Protein AF-A0A7U4DMR9-F1 (afdb_monomer)

Secondary structure (DSSP, 8-state):
-HHHHHHHHHHHHHHHHHHHHHTTSTT-EEEEEEESGGGGGGG-HHHHHH-TTEEEEEEE-TT--GGGTS-TT-TT-HHHHHHHHHTT---SEEEEE--HHIIIIIHHHHHHHHT--HHHHHHHHHHHHHHHHHHHHTTSEEEE-PPPPP--------

Structure (mmCIF, N/CA/C/O backbone):
data_AF-A0A7U4DMR9-F1
#
_entry.id   AF-A0A7U4DMR9-F1
#
loop_
_atom_site.group_PDB
_atom_site.id
_atom_site.type_symbol
_atom_site.label_atom_id
_atom_site.label_alt_id
_atom_site.label_comp_id
_atom_site.label_asym_id
_atom_site.label_entity_id
_at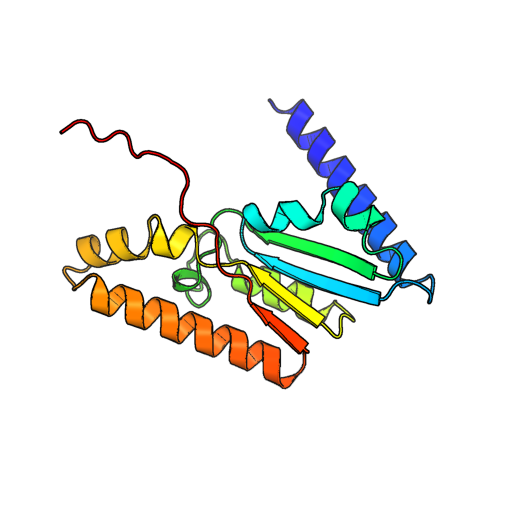om_site.label_seq_id
_atom_site.pdbx_PDB_ins_code
_atom_site.Cartn_x
_atom_site.Cartn_y
_atom_site.Cartn_z
_atom_site.occupancy
_atom_site.B_iso_or_equiv
_atom_site.auth_seq_id
_atom_site.auth_comp_id
_atom_site.auth_asym_id
_atom_site.auth_atom_id
_atom_site.pdbx_PDB_model_num
ATOM 1 N N . MET A 1 1 ? 3.243 29.760 1.031 1.00 49.00 1 MET A N 1
ATOM 2 C CA . MET A 1 1 ? 3.512 28.311 0.850 1.00 49.00 1 MET A CA 1
ATOM 3 C C . MET A 1 1 ? 3.911 27.590 2.146 1.00 49.00 1 MET A C 1
ATOM 5 O O . MET A 1 1 ? 3.508 26.451 2.328 1.00 49.00 1 MET A O 1
ATOM 9 N N . ILE A 1 2 ? 4.642 28.229 3.071 1.00 42.03 2 ILE A N 1
ATOM 10 C CA . ILE A 1 2 ? 5.100 27.610 4.335 1.00 42.03 2 ILE A CA 1
ATOM 11 C C . ILE A 1 2 ? 3.953 27.418 5.352 1.00 42.03 2 ILE A C 1
ATOM 13 O O . ILE A 1 2 ? 3.849 26.368 5.979 1.00 42.03 2 ILE A O 1
ATOM 17 N N . THR A 1 3 ? 3.034 28.380 5.458 1.00 39.56 3 THR A N 1
ATOM 18 C CA . THR A 1 3 ? 1.921 28.370 6.429 1.00 39.56 3 THR A CA 1
ATOM 19 C C . THR A 1 3 ? 0.919 27.232 6.194 1.00 39.56 3 THR A C 1
ATOM 21 O O . THR A 1 3 ? 0.489 26.583 7.143 1.00 39.56 3 THR A O 1
ATOM 24 N N . LEU A 1 4 ? 0.622 26.919 4.926 1.00 43.75 4 LEU A N 1
ATOM 25 C CA . LEU A 1 4 ? -0.301 25.843 4.538 1.00 43.75 4 LEU A CA 1
ATOM 26 C C . LEU A 1 4 ? 0.231 24.454 4.945 1.00 43.75 4 LEU A C 1
ATOM 28 O O . LEU A 1 4 ? -0.531 23.589 5.367 1.00 43.75 4 LEU A O 1
ATOM 32 N N . ASN A 1 5 ? 1.553 24.260 4.876 1.00 42.72 5 ASN A N 1
ATOM 33 C CA . ASN A 1 5 ? 2.211 23.016 5.280 1.00 42.72 5 ASN A CA 1
ATOM 34 C C . ASN A 1 5 ? 2.187 22.808 6.798 1.00 42.72 5 ASN A C 1
ATOM 36 O O . ASN A 1 5 ? 2.006 21.680 7.254 1.00 42.72 5 ASN A O 1
ATOM 40 N N . ILE A 1 6 ? 2.322 23.881 7.582 1.00 46.03 6 ILE A N 1
ATOM 41 C CA . ILE A 1 6 ? 2.225 23.817 9.047 1.00 46.03 6 ILE A CA 1
ATOM 42 C C . ILE A 1 6 ? 0.789 23.468 9.457 1.00 46.03 6 ILE A C 1
ATOM 44 O O . ILE A 1 6 ? 0.582 22.596 10.298 1.00 46.03 6 ILE A O 1
ATOM 48 N N . GLU A 1 7 ? -0.209 24.073 8.815 1.00 39.50 7 GLU A N 1
ATOM 49 C CA . GLU A 1 7 ? -1.619 23.813 9.110 1.00 39.50 7 GLU A CA 1
ATOM 50 C C . GLU A 1 7 ? -2.041 22.377 8.744 1.00 39.50 7 GLU A C 1
ATOM 52 O O . GLU A 1 7 ? -2.688 21.693 9.543 1.00 39.50 7 GLU A O 1
ATOM 57 N N . LEU A 1 8 ? -1.606 21.869 7.581 1.00 47.78 8 LEU A N 1
ATOM 58 C CA . LEU A 1 8 ? -1.797 20.464 7.199 1.00 47.78 8 LEU A CA 1
ATOM 59 C C . LEU A 1 8 ? -1.088 19.505 8.161 1.00 47.78 8 LEU A C 1
ATOM 61 O O . LEU A 1 8 ? -1.636 18.456 8.511 1.00 47.78 8 LEU A O 1
ATOM 65 N N . PHE A 1 9 ? 0.126 19.841 8.596 1.00 45.31 9 PHE A N 1
ATOM 66 C CA . PHE A 1 9 ? 0.894 19.026 9.534 1.00 45.31 9 PHE A CA 1
ATOM 67 C C . PHE A 1 9 ? 0.204 18.934 10.902 1.00 45.31 9 PHE A C 1
ATOM 69 O O . PHE A 1 9 ? 0.048 17.837 11.446 1.00 45.31 9 PHE A O 1
ATOM 76 N N . VAL A 1 10 ? -0.285 20.063 11.425 1.00 54.31 10 VAL A N 1
ATOM 77 C CA . VAL A 1 10 ? -1.042 20.120 12.682 1.00 54.31 10 VAL A CA 1
ATOM 78 C C . VAL A 1 10 ? -2.355 19.346 12.555 1.00 54.31 10 VAL A C 1
ATOM 80 O O . VAL A 1 10 ? -2.618 18.477 13.389 1.00 54.31 10 VAL A O 1
ATOM 83 N N . LYS A 1 11 ? -3.132 19.552 11.481 1.00 54.72 11 LYS A N 1
ATOM 84 C CA . LYS A 1 11 ? -4.373 18.800 11.214 1.00 54.72 11 LYS A CA 1
ATOM 85 C C . LYS A 1 11 ? -4.130 17.291 11.156 1.00 54.72 11 LYS A C 1
ATOM 87 O O . LYS A 1 11 ? -4.861 16.531 11.784 1.00 54.72 11 LYS A O 1
ATOM 92 N N . ASN A 1 12 ? -3.066 16.842 10.490 1.00 55.69 12 ASN A N 1
ATOM 93 C CA . ASN A 1 12 ? -2.710 15.421 10.420 1.00 55.69 12 ASN A CA 1
ATOM 94 C C . ASN A 1 12 ? -2.303 14.838 11.784 1.00 55.69 12 ASN A C 1
ATOM 96 O O . ASN A 1 12 ? -2.674 13.704 12.101 1.00 55.69 12 ASN A O 1
ATOM 100 N N . LYS A 1 13 ? -1.568 15.597 12.608 1.00 58.59 13 LYS A N 1
ATOM 101 C CA . LYS A 1 13 ? -1.148 15.164 13.949 1.00 58.59 13 L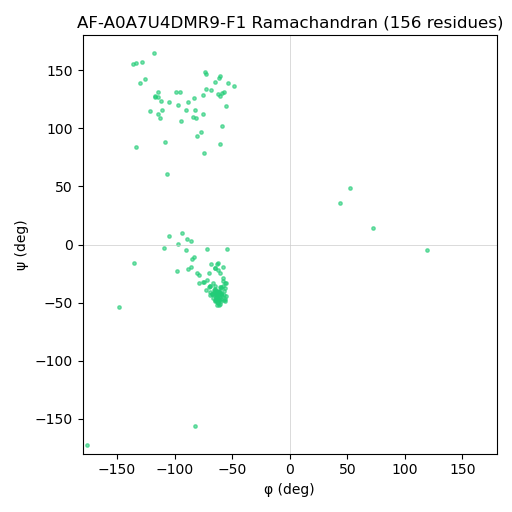YS A CA 1
ATOM 102 C C . LYS A 1 13 ? -2.336 15.080 14.909 1.00 58.59 13 LYS A C 1
ATOM 104 O O . LYS A 1 13 ? -2.482 14.074 15.600 1.00 58.59 13 LYS A O 1
ATOM 109 N N . VAL A 1 14 ? -3.224 16.075 14.882 1.00 60.44 14 VAL A N 1
ATOM 110 C CA . VAL A 1 14 ? -4.481 16.083 15.647 1.00 60.44 14 VAL A CA 1
ATOM 111 C C . VAL A 1 14 ? -5.386 14.936 15.201 1.00 60.44 14 VAL A C 1
ATOM 113 O O . VAL A 1 14 ? -5.877 14.194 16.047 1.00 60.44 14 VAL A O 1
ATOM 116 N N . ARG A 1 15 ? -5.520 14.689 13.890 1.00 62.41 15 ARG A N 1
ATOM 117 C CA . ARG A 1 15 ? -6.279 13.543 13.370 1.00 62.41 15 ARG A CA 1
ATOM 118 C C . ARG A 1 15 ? -5.688 12.217 13.838 1.00 62.41 15 ARG A C 1
ATOM 120 O O . ARG A 1 15 ? -6.444 11.315 14.176 1.00 62.41 15 ARG A O 1
ATOM 127 N N . LYS A 1 16 ? -4.358 12.056 13.863 1.00 59.56 16 LYS A N 1
ATOM 128 C CA . LYS A 1 16 ? -3.710 10.839 14.398 1.00 59.56 16 LYS A CA 1
ATOM 129 C C . LYS A 1 16 ? -3.991 10.651 15.889 1.00 59.56 16 LYS A C 1
ATOM 131 O O . LYS A 1 16 ? -4.235 9.528 16.315 1.00 59.56 16 LYS A O 1
ATOM 136 N N . ILE A 1 17 ? -3.988 11.732 16.666 1.00 64.06 17 ILE A N 1
ATOM 137 C CA . ILE A 1 17 ? -4.328 11.698 18.092 1.00 64.06 17 ILE A CA 1
ATOM 138 C C . ILE A 1 17 ? -5.801 11.305 18.281 1.00 64.06 17 ILE A C 1
ATOM 140 O O . ILE A 1 17 ? -6.081 10.375 19.028 1.00 64.06 17 ILE A O 1
ATOM 144 N N . PHE A 1 18 ? -6.730 11.922 17.549 1.00 62.94 18 PHE A N 1
ATOM 145 C CA . PHE A 1 18 ? -8.153 11.563 17.585 1.00 62.94 18 PHE A CA 1
ATOM 146 C C . PHE A 1 18 ? -8.419 10.121 17.136 1.00 62.94 18 PHE A C 1
ATOM 148 O O . PHE A 1 18 ? -9.198 9.423 17.776 1.00 62.94 18 PHE A O 1
ATOM 155 N N . GLN A 1 19 ? -7.741 9.639 16.091 1.00 61.03 19 GLN A N 1
ATOM 156 C CA . GLN A 1 19 ? -7.822 8.236 15.661 1.00 61.03 19 GLN A CA 1
ATOM 157 C C . GLN A 1 19 ? -7.308 7.285 16.749 1.00 61.03 19 GLN A C 1
ATOM 159 O O . GLN A 1 19 ? -7.941 6.272 17.031 1.00 61.03 19 GLN A O 1
ATOM 164 N N . LYS A 1 20 ? -6.205 7.642 17.423 1.00 58.06 20 LYS A N 1
ATOM 165 C CA . LYS A 1 20 ? -5.704 6.885 18.575 1.00 58.06 20 LYS A CA 1
ATOM 166 C C . LYS A 1 20 ? -6.745 6.833 19.699 1.00 58.06 20 LYS A C 1
ATOM 168 O O . LYS A 1 20 ? -6.951 5.765 20.260 1.00 58.06 20 LYS A O 1
ATOM 173 N N . TYR A 1 21 ? -7.437 7.932 19.997 1.00 61.12 21 TYR A N 1
ATOM 174 C CA . TYR A 1 21 ? -8.514 7.929 20.995 1.00 61.12 21 TYR A CA 1
ATOM 175 C C . TYR A 1 21 ? -9.756 7.149 20.543 1.00 61.12 21 TYR A C 1
ATOM 177 O O . TYR A 1 21 ? -10.334 6.444 21.362 1.00 61.12 21 TYR A O 1
ATOM 185 N N . ARG A 1 22 ? -10.120 7.167 19.252 1.00 61.66 22 ARG A N 1
ATOM 186 C CA . ARG A 1 22 ? -11.183 6.295 18.718 1.00 61.66 22 ARG A CA 1
ATOM 187 C C . ARG A 1 22 ? -10.865 4.814 18.880 1.00 61.66 22 ARG A C 1
ATOM 189 O O . ARG A 1 22 ? -11.766 4.065 19.206 1.00 61.66 22 ARG A O 1
ATOM 196 N N . SER A 1 23 ? -9.601 4.409 18.743 1.00 54.75 23 SER A N 1
ATOM 197 C CA . SER A 1 23 ? -9.190 3.016 18.988 1.00 54.75 23 SER A CA 1
ATOM 198 C C . SER A 1 23 ? -9.279 2.577 20.460 1.00 54.75 23 SER A C 1
ATOM 200 O O . SER A 1 23 ? -9.230 1.384 20.746 1.00 54.75 23 SER A O 1
ATOM 202 N N . LEU A 1 24 ? -9.369 3.531 21.398 1.00 56.06 24 LEU A N 1
ATOM 203 C CA . LEU A 1 24 ? -9.533 3.268 22.835 1.00 56.06 24 LEU A CA 1
ATOM 204 C C . LEU A 1 24 ? -11.007 3.156 23.242 1.00 56.06 24 LEU A C 1
ATOM 206 O O . LEU A 1 24 ? -11.312 2.560 24.271 1.00 56.06 24 LEU A O 1
ATOM 210 N N . ILE A 1 25 ? -11.912 3.714 22.439 1.00 56.56 25 ILE A N 1
ATOM 211 C CA . ILE A 1 25 ? -13.349 3.505 22.571 1.00 56.56 25 ILE A CA 1
ATOM 212 C C . ILE A 1 25 ? -13.635 2.194 21.832 1.00 56.56 25 ILE A C 1
ATOM 214 O O . ILE A 1 25 ? -13.522 2.136 20.613 1.00 56.56 25 ILE A O 1
ATOM 218 N N . HIS A 1 26 ? -13.968 1.129 22.566 1.00 54.28 26 HIS A N 1
ATOM 219 C CA . HIS A 1 26 ? -14.173 -0.240 22.055 1.00 54.28 26 HIS A CA 1
ATOM 220 C C . HIS A 1 26 ? -15.198 -0.382 20.904 1.00 54.28 26 HIS A C 1
ATOM 222 O O . HIS A 1 26 ? -15.366 -1.476 20.373 1.00 54.28 26 HIS A O 1
ATOM 228 N N . GLU A 1 27 ? -15.875 0.699 20.517 1.00 61.22 27 GLU A N 1
ATOM 229 C CA . GLU A 1 27 ? -16.933 0.742 19.508 1.00 61.22 27 GLU A CA 1
ATOM 230 C C . GLU A 1 27 ? -16.434 0.877 18.058 1.00 61.22 27 GLU A C 1
ATOM 232 O O . GLU A 1 27 ? -17.229 0.688 17.138 1.00 61.22 27 GLU A O 1
ATOM 237 N N . HIS A 1 28 ? -15.151 1.186 17.818 1.00 76.38 28 HIS A N 1
ATOM 238 C CA . HIS A 1 28 ? -14.645 1.411 16.455 1.00 76.38 28 HIS A CA 1
ATOM 239 C C . HIS A 1 28 ? -13.497 0.471 16.061 1.00 76.38 28 HIS A C 1
ATOM 241 O O . HIS A 1 28 ? -12.383 0.576 16.578 1.00 76.38 28 HIS A O 1
ATOM 247 N N . GLU A 1 29 ? -13.740 -0.399 15.076 1.00 90.25 29 GLU A N 1
ATOM 248 C CA . GLU A 1 29 ? -12.727 -1.293 14.502 1.00 90.25 29 GLU A CA 1
ATOM 249 C C . GLU A 1 29 ? -11.724 -0.512 13.629 1.00 90.25 29 GLU A C 1
ATOM 251 O O . GLU A 1 29 ? -12.099 0.318 12.795 1.00 90.25 29 GLU A O 1
ATOM 256 N N . GLU A 1 30 ? -10.426 -0.773 13.809 1.00 93.38 30 GLU A N 1
ATOM 257 C CA . GLU A 1 30 ? -9.374 -0.186 12.971 1.00 93.38 30 GLU A CA 1
ATOM 258 C C . GLU A 1 30 ? -9.322 -0.867 11.597 1.00 93.38 30 GLU A C 1
ATOM 260 O O . GLU A 1 30 ? -9.148 -2.084 11.502 1.00 93.38 30 GLU A O 1
ATOM 265 N N . ILE A 1 31 ? -9.356 -0.061 10.534 1.00 95.94 31 ILE A N 1
ATOM 266 C CA . ILE A 1 31 ? -8.960 -0.467 9.183 1.00 95.94 31 ILE A CA 1
ATOM 267 C C . ILE A 1 31 ? -7.670 0.270 8.826 1.00 95.94 31 ILE A C 1
ATOM 269 O O . ILE A 1 31 ? -7.653 1.499 8.706 1.00 95.94 31 ILE A O 1
ATOM 273 N N . LEU A 1 32 ? -6.581 -0.473 8.634 1.00 97.31 32 LEU A N 1
ATOM 274 C CA . LEU A 1 32 ? -5.308 0.101 8.202 1.00 97.31 32 LEU A CA 1
ATOM 275 C C . LEU A 1 32 ? -5.314 0.257 6.680 1.00 97.31 32 LEU A C 1
ATOM 277 O O . LEU A 1 32 ? -5.542 -0.707 5.959 1.00 97.31 32 LEU A O 1
ATOM 281 N N . VAL A 1 33 ? -5.041 1.460 6.181 1.00 97.06 33 VAL A N 1
ATOM 282 C CA . VAL A 1 33 ? -4.965 1.737 4.740 1.00 97.06 33 VAL A CA 1
ATOM 283 C C . VAL A 1 33 ? -3.525 2.062 4.370 1.00 97.06 33 VAL A C 1
ATOM 285 O O . VAL A 1 33 ? -2.941 2.994 4.923 1.00 97.06 33 VAL A O 1
ATOM 288 N N . LEU A 1 34 ? -2.963 1.317 3.422 1.00 96.06 34 LEU A N 1
ATOM 289 C CA . LEU A 1 34 ? -1.613 1.498 2.895 1.00 96.06 34 LEU A CA 1
ATOM 290 C C . LEU A 1 34 ? -1.702 1.916 1.430 1.00 96.06 34 LEU A C 1
ATOM 292 O O . LEU A 1 34 ? -2.335 1.227 0.630 1.00 96.06 34 LEU A O 1
ATOM 296 N N . GLY A 1 35 ? -1.059 3.017 1.057 1.00 94.06 35 GLY A N 1
ATOM 297 C CA . GLY A 1 35 ? -1.052 3.417 -0.343 1.00 94.06 35 GLY A CA 1
ATOM 298 C C . GLY A 1 35 ? -0.204 4.632 -0.665 1.00 94.06 35 GLY A C 1
ATOM 299 O O . GLY A 1 35 ? 0.541 5.145 0.175 1.00 94.06 35 GLY A O 1
ATOM 300 N N . ASP A 1 36 ? -0.335 5.081 -1.906 1.00 90.94 36 ASP A N 1
ATOM 301 C CA . ASP A 1 36 ? 0.228 6.338 -2.389 1.00 90.94 36 ASP A CA 1
ATOM 302 C C . ASP A 1 36 ? -0.683 7.536 -2.033 1.00 90.94 36 ASP A C 1
ATOM 304 O O . ASP A 1 36 ? -1.452 7.502 -1.063 1.00 90.94 36 ASP A O 1
ATOM 308 N N . SER A 1 37 ? -0.584 8.641 -2.776 1.00 89.94 37 SER A N 1
ATOM 309 C CA . SER A 1 37 ? -1.418 9.831 -2.580 1.00 89.94 37 SER A CA 1
ATOM 310 C C . SER A 1 37 ? -2.922 9.548 -2.684 1.00 89.94 37 SER A C 1
ATOM 312 O O . SER A 1 37 ? -3.692 10.231 -2.000 1.00 89.94 37 SER A O 1
ATOM 314 N N . HIS A 1 38 ? -3.356 8.551 -3.458 1.00 90.19 38 HIS A N 1
ATOM 315 C CA . HIS A 1 38 ? -4.771 8.229 -3.654 1.00 90.19 38 HIS A CA 1
ATOM 316 C C . HIS A 1 38 ? -5.418 7.640 -2.394 1.00 90.19 38 HIS A C 1
ATOM 318 O O . HIS A 1 38 ? -6.613 7.833 -2.165 1.00 90.19 38 HIS A O 1
ATOM 324 N N . ALA A 1 39 ? -4.636 7.026 -1.498 1.00 93.56 39 ALA A N 1
ATOM 325 C CA . ALA A 1 39 ? -5.150 6.492 -0.235 1.00 93.56 39 ALA A CA 1
ATOM 326 C C . ALA A 1 39 ? -5.723 7.587 0.683 1.00 93.56 39 ALA A C 1
ATOM 328 O O . ALA A 1 39 ? -6.502 7.299 1.593 1.00 93.56 39 ALA A O 1
ATOM 329 N N . ASN A 1 40 ? -5.401 8.864 0.433 1.00 92.56 40 ASN A N 1
ATOM 330 C CA . ASN A 1 40 ? -5.975 9.987 1.171 1.00 92.56 40 ASN A CA 1
ATOM 331 C C . ASN A 1 40 ? -7.498 10.119 1.013 1.00 92.56 40 ASN A C 1
ATOM 333 O O . ASN A 1 40 ? -8.110 10.782 1.849 1.00 92.56 40 ASN A O 1
ATOM 337 N N . VAL A 1 41 ? -8.125 9.465 0.027 1.00 92.44 41 VAL A N 1
ATOM 338 C CA . VAL A 1 41 ? -9.593 9.418 -0.091 1.00 92.44 41 VAL A CA 1
ATOM 339 C C . VAL A 1 41 ? -10.261 8.870 1.178 1.00 92.44 41 VAL A C 1
ATOM 341 O O . VAL A 1 41 ? -11.300 9.373 1.593 1.00 92.44 41 VAL A O 1
ATOM 344 N N . PHE A 1 42 ? -9.613 7.936 1.882 1.00 93.12 42 PHE A N 1
ATOM 345 C CA . PHE A 1 42 ? -10.103 7.373 3.147 1.00 93.12 42 PHE A CA 1
ATOM 346 C C . PHE A 1 42 ? -10.021 8.345 4.336 1.00 93.12 42 PHE A C 1
ATOM 348 O O . PHE A 1 42 ? -10.458 8.022 5.437 1.00 93.12 42 PHE A O 1
ATOM 355 N N . LYS A 1 43 ? -9.462 9.546 4.137 1.00 91.31 43 LYS A N 1
ATOM 356 C CA . LYS A 1 43 ? -9.518 10.647 5.110 1.00 91.31 43 LYS A CA 1
ATOM 357 C C . LYS A 1 43 ? -10.734 11.550 4.910 1.00 91.31 43 LYS A C 1
ATOM 359 O O . LYS A 1 43 ? -10.908 12.504 5.665 1.00 91.31 43 LYS A O 1
ATOM 364 N N . ASN A 1 44 ? -11.528 11.309 3.868 1.00 91.62 44 ASN A N 1
ATOM 365 C CA . ASN A 1 44 ? -12.704 12.106 3.571 1.00 91.62 44 ASN A CA 1
ATOM 366 C C . ASN A 1 44 ? -13.784 11.875 4.640 1.00 91.62 44 ASN A C 1
ATOM 368 O O . ASN A 1 44 ? -14.116 10.736 4.966 1.00 91.62 44 ASN A O 1
ATOM 372 N N . LYS A 1 45 ? -14.365 12.966 5.150 1.00 86.50 45 LYS A N 1
ATOM 373 C CA . LYS A 1 45 ? -15.402 12.924 6.188 1.00 86.50 45 LYS A CA 1
ATOM 374 C C . LYS A 1 45 ? -16.627 12.108 5.765 1.00 86.50 45 LYS A C 1
ATOM 376 O O . LYS A 1 45 ? -17.193 11.404 6.588 1.00 86.50 45 LYS A O 1
ATOM 381 N N . HIS A 1 46 ? -16.998 12.154 4.487 1.00 90.00 46 HIS A N 1
ATOM 382 C CA . HIS A 1 46 ? -18.118 11.382 3.962 1.00 90.00 46 HIS A CA 1
ATOM 383 C C . HIS A 1 46 ? -17.869 9.875 4.093 1.00 90.00 46 HIS A C 1
ATOM 385 O O . HIS A 1 46 ? -18.758 9.149 4.519 1.00 90.00 46 HIS A O 1
ATOM 391 N N . ILE A 1 47 ? -16.642 9.409 3.822 1.00 88.94 47 ILE A N 1
ATOM 392 C CA . ILE A 1 47 ? -16.262 8.009 4.056 1.00 88.94 47 ILE A CA 1
ATOM 393 C C . ILE A 1 47 ? -16.381 7.681 5.550 1.00 88.94 47 ILE A C 1
ATOM 395 O O . ILE A 1 47 ? -17.018 6.698 5.912 1.00 88.94 47 ILE A O 1
ATOM 399 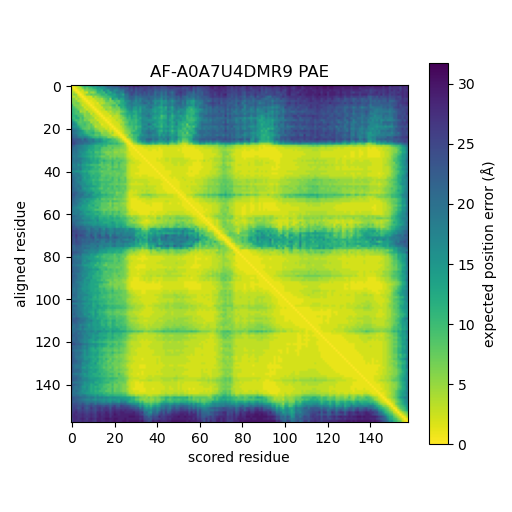N N . GLU A 1 48 ? -15.847 8.523 6.437 1.00 83.94 48 GLU A N 1
ATOM 400 C CA . GLU A 1 48 ? -15.952 8.300 7.888 1.00 83.94 48 GLU A CA 1
ATOM 401 C C . GLU A 1 48 ? -17.414 8.243 8.386 1.00 83.94 48 GLU A C 1
ATOM 403 O O . GLU A 1 48 ? -17.733 7.445 9.264 1.00 83.94 48 GLU A O 1
ATOM 408 N N . GLU A 1 49 ? -18.314 9.050 7.818 1.00 86.31 49 GLU A N 1
ATOM 409 C CA . GLU A 1 49 ? -19.741 9.083 8.171 1.00 86.31 49 GLU A CA 1
ATOM 410 C C . GLU A 1 49 ? -20.516 7.845 7.682 1.00 86.31 49 GLU A C 1
ATOM 412 O O . GLU A 1 49 ? -21.473 7.432 8.343 1.00 86.31 49 GLU A O 1
ATOM 417 N N . GLN A 1 50 ? -20.103 7.238 6.562 1.00 91.44 50 GLN A N 1
ATOM 418 C CA . GLN A 1 50 ? -20.698 5.996 6.049 1.00 91.44 50 GLN A CA 1
ATOM 419 C C . GLN A 1 50 ? -20.267 4.763 6.858 1.00 91.44 50 GLN A C 1
ATOM 421 O O . GLN A 1 50 ? -21.050 3.832 7.037 1.00 91.44 50 GLN A O 1
ATOM 426 N N . PHE A 1 51 ? -19.047 4.757 7.402 1.00 89.62 51 PHE A N 1
ATOM 427 C CA . PHE A 1 51 ? -18.489 3.624 8.149 1.00 89.62 51 PHE A CA 1
ATOM 428 C C . PHE A 1 51 ? -18.430 3.900 9.656 1.00 89.62 51 PHE A C 1
ATOM 430 O O . PHE A 1 51 ? -17.365 3.855 10.265 1.00 89.62 51 PHE A O 1
ATOM 437 N N . LYS A 1 52 ? -19.589 4.145 10.281 1.00 84.50 52 LYS A N 1
ATOM 438 C CA . LYS A 1 52 ? -19.683 4.606 11.681 1.00 84.50 52 LYS A CA 1
ATOM 439 C C . LYS A 1 52 ? -18.969 3.719 12.703 1.00 84.50 52 LYS A C 1
ATOM 441 O O . LYS A 1 52 ? -18.425 4.261 13.649 1.00 84.50 52 LYS A O 1
ATOM 446 N N . ASN A 1 53 ? -18.906 2.403 12.502 1.00 88.00 53 ASN A N 1
ATOM 447 C CA . ASN A 1 53 ? -18.256 1.468 13.439 1.00 88.00 53 ASN A CA 1
ATOM 448 C C . ASN A 1 53 ? -16.786 1.180 13.095 1.00 88.00 53 ASN A C 1
ATOM 450 O O . ASN A 1 53 ? -16.183 0.279 13.668 1.00 88.00 53 ASN A O 1
ATOM 454 N N . HIS A 1 54 ? -16.204 1.921 12.152 1.00 90.12 54 HIS A N 1
ATOM 455 C CA . HIS A 1 54 ? -14.818 1.744 11.741 1.00 90.12 54 HIS A CA 1
ATOM 456 C C . HIS A 1 54 ? -14.077 3.077 11.774 1.00 90.12 54 HIS A C 1
ATOM 458 O O . HIS A 1 54 ? -14.664 4.155 11.657 1.00 90.12 54 HIS A O 1
ATOM 464 N N . PHE A 1 55 ? -12.756 3.016 11.891 1.00 90.31 55 PHE A N 1
ATOM 465 C CA . PHE A 1 55 ? -11.907 4.161 11.592 1.00 90.31 55 PHE A CA 1
ATOM 466 C C . PHE A 1 55 ? -10.774 3.762 10.649 1.00 90.31 55 PHE A C 1
ATOM 468 O O . PHE A 1 55 ? -10.155 2.710 10.798 1.00 90.31 55 PHE A O 1
ATOM 475 N N . PHE A 1 56 ? -10.485 4.632 9.682 1.00 93.25 56 PHE A N 1
ATOM 476 C CA . PHE A 1 56 ? -9.446 4.397 8.685 1.00 93.25 56 PHE A CA 1
ATOM 477 C C . PHE A 1 56 ? -8.122 5.030 9.118 1.00 93.25 56 PHE A C 1
ATOM 479 O O . PHE A 1 56 ? -7.939 6.253 9.033 1.00 93.25 56 PHE A O 1
ATOM 486 N N . ASN A 1 57 ? -7.177 4.191 9.541 1.00 94.62 57 ASN A N 1
ATOM 487 C CA . ASN A 1 57 ? -5.800 4.588 9.802 1.00 94.62 57 ASN A CA 1
ATOM 488 C C . ASN A 1 57 ? -5.025 4.657 8.480 1.00 94.62 57 ASN A C 1
ATOM 490 O O . ASN A 1 57 ? -4.515 3.659 7.977 1.00 94.62 57 ASN A O 1
ATOM 494 N N . VAL A 1 58 ? -4.984 5.848 7.882 1.00 94.94 58 VAL A N 1
ATOM 495 C CA . VAL A 1 58 ? -4.434 6.046 6.533 1.00 94.94 58 VAL A CA 1
ATOM 496 C C . VAL A 1 58 ? -2.942 6.364 6.564 1.00 94.94 58 VAL A C 1
ATOM 498 O O . VAL A 1 58 ? -2.536 7.442 7.014 1.00 94.94 58 VAL A O 1
ATOM 501 N N . ILE A 1 59 ? -2.144 5.466 5.987 1.00 95.69 59 ILE A N 1
ATOM 502 C CA . ILE A 1 59 ? -0.708 5.611 5.749 1.00 95.69 59 ILE A CA 1
ATOM 503 C C . ILE A 1 59 ? -0.480 5.813 4.246 1.00 95.69 59 ILE A C 1
ATOM 505 O O . ILE A 1 59 ? -0.280 4.868 3.488 1.00 95.69 59 ILE A O 1
ATOM 509 N N . ALA A 1 60 ? -0.528 7.078 3.829 1.00 92.62 60 ALA A N 1
ATOM 510 C CA . ALA A 1 60 ? -0.264 7.501 2.457 1.00 92.62 60 ALA A CA 1
ATOM 511 C C . ALA A 1 60 ? 1.188 7.987 2.324 1.00 92.62 60 ALA A C 1
ATOM 513 O O . ALA A 1 60 ? 1.575 8.949 2.996 1.00 92.62 60 ALA A O 1
ATOM 514 N N . VAL A 1 61 ? 1.979 7.346 1.462 1.00 90.56 61 VAL A N 1
ATOM 515 C CA . VAL A 1 61 ? 3.351 7.762 1.130 1.00 90.56 61 VAL A CA 1
ATOM 516 C C . VAL A 1 61 ? 3.374 8.217 -0.327 1.00 90.56 61 VAL A C 1
ATOM 518 O O . VAL A 1 61 ? 3.248 7.406 -1.237 1.00 90.56 61 VAL A O 1
ATOM 521 N N . GLY A 1 62 ? 3.510 9.524 -0.561 1.00 85.31 62 GLY A N 1
ATOM 522 C CA . GLY A 1 62 ? 3.515 10.080 -1.919 1.00 85.31 62 GLY A CA 1
ATOM 523 C C . GLY A 1 62 ? 4.614 9.461 -2.789 1.00 85.31 62 GLY A C 1
ATOM 524 O O . GLY A 1 62 ? 5.762 9.360 -2.354 1.00 85.31 6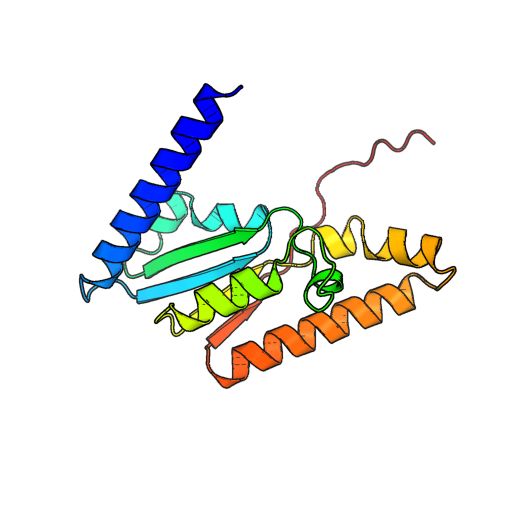2 GLY A O 1
ATOM 525 N N . GLY A 1 63 ? 4.258 9.030 -4.003 1.00 81.81 63 GLY A N 1
ATOM 526 C CA . GLY A 1 63 ? 5.189 8.364 -4.919 1.00 81.81 63 GLY A CA 1
ATOM 527 C C . GLY A 1 63 ? 5.566 6.932 -4.516 1.00 81.81 63 GLY A C 1
ATOM 528 O O . GLY A 1 63 ? 6.563 6.405 -5.014 1.00 81.81 63 GLY A O 1
ATOM 529 N N . ALA A 1 64 ? 4.843 6.308 -3.578 1.00 86.19 64 ALA A N 1
ATOM 530 C CA . ALA A 1 64 ? 5.040 4.898 -3.265 1.00 86.19 64 ALA A CA 1
ATOM 531 C C . ALA A 1 64 ? 4.767 4.042 -4.507 1.00 86.19 64 ALA A C 1
ATOM 533 O O . ALA A 1 64 ? 3.719 4.153 -5.131 1.00 86.19 64 ALA A O 1
ATOM 534 N N . THR A 1 65 ? 5.727 3.187 -4.847 1.00 84.25 65 THR A N 1
ATOM 535 C CA . THR A 1 65 ? 5.653 2.267 -5.985 1.00 84.25 65 THR A CA 1
ATOM 536 C C . THR A 1 65 ? 5.913 0.863 -5.488 1.00 84.25 65 THR A C 1
ATOM 538 O O . THR A 1 65 ? 6.775 0.669 -4.629 1.00 84.25 65 THR A O 1
ATOM 541 N N . ILE A 1 66 ? 5.213 -0.114 -6.049 1.00 83.06 66 ILE A N 1
ATOM 542 C CA . ILE A 1 66 ? 5.426 -1.541 -5.808 1.00 83.06 66 ILE A CA 1
ATOM 543 C C . ILE A 1 66 ? 6.851 -1.915 -6.221 1.00 83.06 66 ILE A C 1
ATOM 545 O O . ILE A 1 66 ? 7.608 -2.501 -5.449 1.00 83.06 66 ILE A O 1
ATOM 549 N N . SER A 1 67 ? 7.262 -1.456 -7.403 1.00 76.81 67 SER A N 1
ATOM 550 C CA . SER A 1 67 ? 8.603 -1.608 -7.969 1.00 76.81 67 SER A CA 1
ATOM 551 C C . SER A 1 67 ? 9.737 -1.034 -7.116 1.00 76.81 67 SER A C 1
ATOM 553 O O . SER A 1 67 ? 10.907 -1.341 -7.371 1.00 76.81 67 SER A O 1
ATOM 555 N N . GLY A 1 68 ? 9.415 -0.134 -6.186 1.00 75.44 68 GLY A N 1
ATOM 556 C CA . GLY A 1 68 ? 10.351 0.520 -5.281 1.00 75.44 68 GLY A CA 1
ATOM 557 C C . GLY A 1 68 ? 10.222 0.071 -3.828 1.00 75.44 68 GLY A C 1
ATOM 558 O O . GLY A 1 68 ? 11.016 0.540 -3.014 1.00 75.44 68 GLY A O 1
ATOM 559 N N . LEU A 1 69 ? 9.264 -0.805 -3.487 1.00 73.94 69 LEU A N 1
ATOM 560 C CA . LEU A 1 69 ? 9.069 -1.282 -2.115 1.00 73.94 69 LEU A CA 1
ATOM 561 C C . LEU A 1 69 ? 10.311 -2.016 -1.609 1.00 73.94 69 LEU A C 1
ATOM 563 O O . LEU A 1 69 ? 10.792 -1.725 -0.518 1.00 73.94 69 LEU A O 1
ATOM 567 N N . GLU A 1 70 ? 10.858 -2.927 -2.406 1.00 64.75 70 GLU A N 1
ATOM 568 C CA . GLU A 1 70 ? 12.002 -3.748 -1.996 1.00 64.75 70 GLU A CA 1
ATOM 569 C C . GLU A 1 70 ? 13.352 -3.054 -2.171 1.00 64.75 70 GLU A C 1
ATOM 571 O O . GLU A 1 70 ? 14.358 -3.545 -1.672 1.00 64.75 70 GLU A O 1
ATOM 576 N N . ASN A 1 71 ? 13.394 -1.905 -2.851 1.00 65.12 71 ASN A N 1
ATOM 577 C CA . ASN A 1 71 ? 14.641 -1.190 -3.076 1.00 65.12 71 ASN A CA 1
ATOM 578 C C . ASN A 1 71 ? 15.011 -0.357 -1.832 1.00 65.12 71 ASN A C 1
ATOM 580 O O . ASN A 1 71 ? 14.391 0.688 -1.603 1.00 65.12 71 ASN A O 1
ATOM 584 N N . PRO A 1 72 ? 16.049 -0.736 -1.060 1.00 57.97 72 PRO A N 1
ATOM 585 C CA . PRO A 1 72 ? 16.460 0.008 0.132 1.00 57.97 72 PRO A CA 1
ATOM 586 C C . PRO A 1 72 ? 16.973 1.419 -0.193 1.00 57.97 72 PRO A C 1
ATOM 588 O O . PRO A 1 72 ? 16.937 2.295 0.664 1.00 57.97 72 PRO A O 1
ATOM 591 N N . ASN A 1 73 ? 17.386 1.665 -1.442 1.00 60.38 73 ASN A N 1
ATOM 592 C CA . ASN A 1 73 ? 17.818 2.977 -1.929 1.00 60.38 73 ASN A CA 1
ATOM 593 C C . ASN A 1 73 ? 16.658 3.817 -2.496 1.00 60.38 73 ASN A C 1
ATOM 595 O O . ASN A 1 73 ? 16.884 4.887 -3.065 1.00 60.38 73 ASN A O 1
ATOM 599 N N . SER A 1 74 ? 15.413 3.335 -2.401 1.00 64.88 74 SER A N 1
ATOM 600 C CA . SER A 1 74 ? 14.243 4.086 -2.852 1.00 64.88 74 SER A CA 1
ATOM 601 C C . SER A 1 74 ? 14.099 5.385 -2.061 1.00 64.88 74 SER A C 1
ATOM 603 O O . SER A 1 74 ? 14.062 5.380 -0.829 1.00 64.88 74 SER A O 1
ATOM 605 N N . LYS A 1 75 ? 13.944 6.508 -2.774 1.00 62.41 75 LYS A N 1
ATOM 606 C CA . LYS A 1 75 ? 13.790 7.843 -2.170 1.00 62.41 75 LYS A CA 1
ATOM 607 C C . LYS A 1 75 ? 12.600 7.931 -1.211 1.00 62.41 75 LYS A C 1
ATOM 609 O O . LYS A 1 75 ? 12.651 8.700 -0.259 1.00 62.41 75 LYS A O 1
ATOM 614 N N . THR A 1 76 ? 11.533 7.167 -1.456 1.00 63.19 76 THR A N 1
ATOM 615 C CA . THR A 1 76 ? 10.296 7.246 -0.664 1.00 63.19 76 THR A CA 1
ATOM 616 C C . THR A 1 76 ? 10.322 6.373 0.587 1.00 63.19 76 THR A C 1
ATOM 618 O O . THR A 1 76 ? 9.527 6.609 1.494 1.00 63.19 76 THR A O 1
ATOM 621 N N . GLN A 1 77 ? 11.207 5.365 0.650 1.00 77.31 77 GLN A N 1
ATOM 622 C CA . GLN A 1 77 ? 11.279 4.371 1.734 1.00 77.31 77 GLN A CA 1
ATOM 623 C C . GLN A 1 77 ? 9.892 3.844 2.173 1.00 77.31 77 GLN A C 1
ATOM 625 O O . GLN A 1 77 ? 9.634 3.595 3.358 1.00 77.31 77 GLN A O 1
ATOM 630 N N . ALA A 1 78 ? 8.970 3.692 1.212 1.00 82.12 78 ALA A N 1
ATOM 631 C CA . ALA A 1 78 ? 7.562 3.410 1.483 1.00 82.12 78 ALA A CA 1
ATOM 632 C C . ALA A 1 78 ? 7.375 2.096 2.255 1.00 82.12 78 ALA A C 1
ATOM 634 O O . ALA A 1 78 ? 6.649 2.065 3.249 1.00 82.12 78 ALA A O 1
ATOM 635 N N . LEU A 1 79 ? 8.110 1.040 1.885 1.00 81.56 79 LEU A N 1
ATOM 636 C CA . LEU A 1 79 ? 8.025 -0.260 2.554 1.00 81.56 79 LEU A CA 1
ATOM 637 C C . LEU A 1 79 ? 8.432 -0.195 4.030 1.00 81.56 79 LEU A C 1
ATOM 639 O O . LEU A 1 79 ? 7.772 -0.803 4.871 1.00 81.56 79 LEU A O 1
ATOM 643 N N . ALA A 1 80 ? 9.486 0.552 4.370 1.00 84.38 80 ALA A N 1
ATOM 644 C CA . ALA A 1 80 ? 9.916 0.710 5.758 1.00 84.38 80 ALA A CA 1
ATOM 645 C C . ALA A 1 80 ? 8.830 1.405 6.595 1.00 84.38 80 ALA A C 1
ATOM 647 O O . ALA A 1 80 ? 8.525 0.977 7.712 1.00 84.38 80 ALA A O 1
ATOM 648 N N . THR A 1 81 ? 8.195 2.432 6.024 1.00 89.25 81 THR A N 1
ATOM 649 C CA . THR A 1 81 ? 7.067 3.133 6.650 1.00 89.25 81 THR A CA 1
ATOM 650 C C . THR A 1 81 ? 5.866 2.207 6.828 1.00 89.25 81 THR A C 1
ATOM 652 O O . THR A 1 81 ? 5.333 2.119 7.934 1.00 89.25 81 THR A O 1
ATOM 655 N N . PHE A 1 82 ? 5.481 1.454 5.794 1.00 92.62 82 PHE A N 1
ATOM 656 C CA . PHE A 1 82 ? 4.382 0.491 5.877 1.00 92.62 82 PHE A CA 1
ATOM 657 C C . PHE A 1 82 ? 4.655 -0.589 6.923 1.00 92.62 82 PHE A C 1
ATOM 659 O O . PHE A 1 82 ? 3.849 -0.759 7.832 1.00 92.62 82 PHE A O 1
ATOM 666 N N . ARG A 1 83 ? 5.817 -1.255 6.889 1.00 90.56 83 ARG A N 1
ATOM 667 C CA . ARG A 1 83 ? 6.185 -2.288 7.878 1.00 90.56 83 ARG A CA 1
ATOM 668 C C . ARG A 1 83 ? 6.156 -1.752 9.309 1.00 90.56 83 ARG A C 1
ATOM 670 O O . ARG A 1 83 ? 5.702 -2.446 10.217 1.00 90.56 83 ARG A O 1
ATOM 677 N N . LYS A 1 84 ? 6.629 -0.522 9.524 1.00 92.56 84 LYS A N 1
ATOM 678 C CA . LYS A 1 84 ? 6.607 0.135 10.836 1.00 92.56 84 LYS A CA 1
ATOM 679 C C . LYS A 1 84 ? 5.186 0.378 11.337 1.00 92.56 84 LYS A C 1
ATOM 681 O O . LYS A 1 84 ? 4.936 0.174 12.520 1.00 92.56 84 LYS A O 1
ATOM 686 N N . GLU A 1 85 ? 4.281 0.841 10.479 1.00 93.62 85 GLU A N 1
ATOM 687 C CA . GLU A 1 85 ? 2.9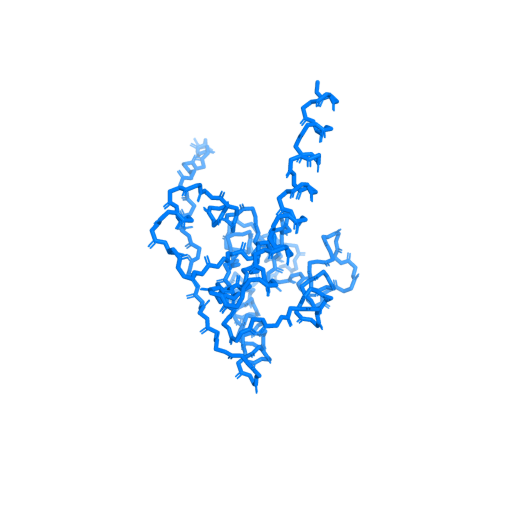08 1.144 10.891 1.00 93.62 85 GLU A CA 1
ATOM 688 C C . GLU A 1 85 ? 2.051 -0.128 10.999 1.00 93.62 85 GLU A C 1
ATOM 690 O O . GLU A 1 85 ? 1.277 -0.225 11.945 1.00 93.62 85 GLU A O 1
ATOM 695 N N . ILE A 1 86 ? 2.281 -1.151 10.162 1.00 94.44 86 ILE A N 1
ATOM 696 C CA . ILE A 1 86 ? 1.680 -2.491 10.315 1.00 94.44 86 ILE A CA 1
ATOM 697 C C . ILE A 1 86 ? 2.002 -3.064 11.701 1.00 94.44 86 ILE A C 1
ATOM 699 O O . ILE A 1 86 ? 1.099 -3.466 12.420 1.00 94.44 86 ILE A O 1
ATOM 703 N N . LYS A 1 87 ? 3.272 -3.020 12.136 1.00 92.75 87 LYS A N 1
ATOM 704 C CA . LYS A 1 87 ? 3.686 -3.531 13.461 1.00 92.75 87 LYS A CA 1
ATOM 705 C C . LYS A 1 87 ? 3.043 -2.810 14.653 1.00 92.75 87 LYS A C 1
ATOM 707 O O . LYS A 1 87 ? 3.061 -3.340 15.758 1.00 92.75 87 LYS A O 1
ATOM 712 N N . LYS A 1 88 ? 2.559 -1.582 14.465 1.00 92.00 88 LYS A N 1
ATOM 713 C CA . LYS A 1 88 ? 1.927 -0.780 15.526 1.00 92.00 88 LYS A CA 1
ATOM 714 C C . LYS A 1 88 ? 0.406 -0.856 15.505 1.00 92.00 88 LYS A C 1
ATOM 716 O O . LYS A 1 88 ? -0.220 -0.500 16.501 1.00 92.00 88 LYS A O 1
ATOM 721 N N . SER A 1 89 ? -0.161 -1.201 14.356 1.00 92.19 89 SER A N 1
ATOM 722 C CA . SER A 1 89 ? -1.597 -1.271 14.144 1.00 92.19 89 SER A CA 1
ATOM 723 C C . SER A 1 89 ? -2.167 -2.504 14.840 1.00 92.19 89 SER A C 1
ATOM 725 O O . SER A 1 89 ? -1.491 -3.522 14.976 1.00 92.19 89 SER A O 1
ATOM 727 N N . LYS A 1 90 ? -3.416 -2.400 15.295 1.00 90.88 90 LYS A N 1
ATOM 728 C CA . 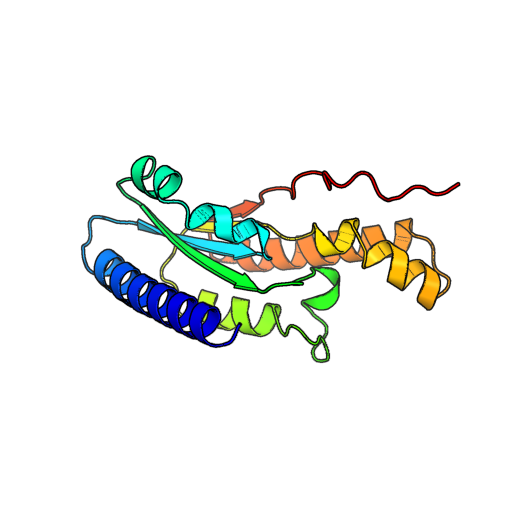LYS A 1 90 ? -4.202 -3.540 15.784 1.00 90.88 90 LYS A CA 1
ATOM 729 C C . LYS A 1 90 ? -5.261 -3.963 14.764 1.00 90.88 90 LYS A C 1
ATOM 731 O O . LYS A 1 90 ? -6.110 -4.793 15.080 1.00 90.88 90 LYS A O 1
ATOM 736 N N . ALA A 1 91 ? -5.237 -3.377 13.566 1.00 94.81 91 ALA A N 1
ATOM 737 C CA . ALA A 1 91 ? -6.201 -3.652 12.518 1.00 94.81 91 ALA A CA 1
ATOM 738 C C . ALA A 1 91 ? -6.189 -5.132 12.141 1.00 94.81 91 ALA A C 1
ATOM 740 O O . ALA A 1 91 ? -5.144 -5.697 11.830 1.00 94.81 91 ALA A O 1
ATOM 741 N N . ARG A 1 92 ? -7.370 -5.749 12.087 1.00 95.81 92 ARG A N 1
ATOM 742 C CA . ARG A 1 92 ? -7.528 -7.086 11.499 1.00 95.81 92 ARG A CA 1
ATOM 743 C C . ARG A 1 92 ? -7.569 -7.027 9.973 1.00 95.81 92 ARG A C 1
ATOM 745 O O . ARG A 1 92 ? -7.224 -8.000 9.303 1.00 95.81 92 ARG A O 1
ATOM 752 N 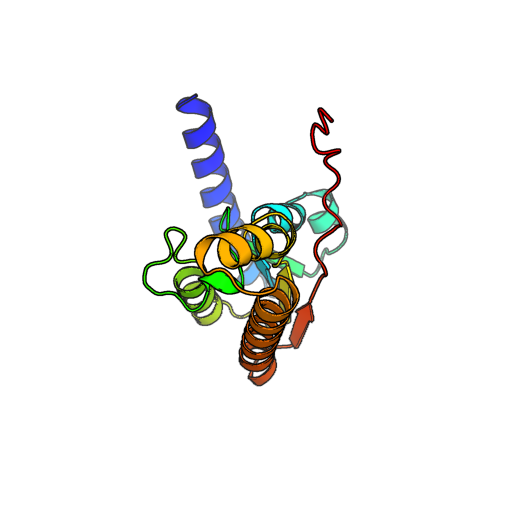N . THR A 1 93 ? -7.999 -5.885 9.439 1.00 97.50 93 THR A N 1
ATOM 753 C CA . THR A 1 93 ? -8.191 -5.646 8.010 1.00 97.50 93 THR A CA 1
ATOM 754 C C . THR A 1 93 ? -7.209 -4.593 7.508 1.00 97.50 93 THR A C 1
ATOM 756 O O . THR A 1 93 ? -7.099 -3.511 8.087 1.00 97.50 93 THR A O 1
ATOM 759 N N . ILE A 1 94 ? -6.531 -4.899 6.401 1.00 98.19 94 ILE A N 1
ATOM 760 C CA . ILE A 1 94 ? -5.651 -3.973 5.688 1.00 98.19 94 ILE A CA 1
ATOM 761 C C . ILE A 1 94 ? -6.213 -3.725 4.289 1.00 98.19 94 ILE A C 1
ATOM 763 O O . ILE A 1 94 ? -6.436 -4.666 3.530 1.00 98.19 94 ILE A O 1
ATOM 767 N N . ILE A 1 95 ? -6.398 -2.456 3.933 1.00 97.69 95 ILE A N 1
ATOM 768 C CA . ILE A 1 95 ? -6.662 -2.014 2.563 1.00 97.69 95 ILE A CA 1
ATOM 769 C C . ILE A 1 95 ? -5.336 -1.603 1.926 1.00 97.69 95 ILE A C 1
ATOM 771 O O . ILE A 1 95 ? -4.585 -0.821 2.510 1.00 97.69 95 ILE A O 1
ATOM 775 N N . VAL A 1 96 ? -5.065 -2.090 0.718 1.00 96.69 96 VAL A N 1
ATOM 776 C CA . VAL A 1 96 ? -3.894 -1.704 -0.074 1.00 96.69 96 VAL A CA 1
ATOM 777 C C . VAL A 1 96 ? -4.347 -1.028 -1.363 1.00 96.69 96 VAL A C 1
ATOM 779 O O . VAL A 1 96 ? -5.176 -1.569 -2.091 1.00 96.69 96 VAL A O 1
ATOM 782 N N . LEU A 1 97 ? -3.805 0.163 -1.616 1.00 94.19 97 LEU A N 1
ATOM 783 C CA . LEU A 1 97 ? -4.072 0.991 -2.789 1.00 94.19 97 LEU A CA 1
ATOM 784 C C . LEU A 1 97 ? -2.734 1.503 -3.346 1.00 94.19 97 LEU A C 1
ATOM 786 O O . LEU A 1 97 ? -2.268 2.586 -2.987 1.00 94.19 97 LEU A O 1
ATOM 790 N N . LEU A 1 98 ? -2.085 0.673 -4.162 1.00 91.56 98 LEU A N 1
ATOM 791 C CA . LEU A 1 98 ? -0.783 0.934 -4.780 1.00 91.56 98 LEU A CA 1
ATOM 792 C C . LEU A 1 98 ? -0.801 0.509 -6.250 1.00 91.56 98 LEU A C 1
ATOM 794 O O . LEU A 1 9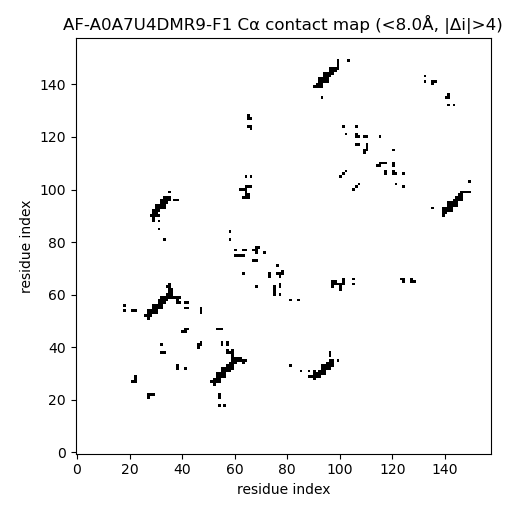8 ? -1.551 -0.394 -6.624 1.00 91.56 98 LEU A O 1
ATOM 798 N N . GLY A 1 99 ? 0.069 1.125 -7.051 1.00 89.38 99 GLY A N 1
ATOM 799 C CA . GLY A 1 99 ? 0.325 0.742 -8.445 1.00 89.38 99 GLY A CA 1
ATOM 800 C C . GLY A 1 99 ? 0.024 1.822 -9.484 1.00 89.38 99 GLY A C 1
ATOM 801 O O . GLY A 1 99 ? 0.345 1.632 -10.656 1.00 89.38 99 GLY A O 1
ATOM 802 N N . GLU A 1 100 ? -0.527 2.971 -9.079 1.00 90.38 100 GLU A N 1
ATOM 803 C CA . GLU A 1 100 ? -0.773 4.097 -9.990 1.00 90.38 100 GLU A CA 1
ATOM 804 C C . GLU A 1 100 ? 0.557 4.606 -10.543 1.00 90.38 100 GLU A C 1
ATOM 806 O O . GLU A 1 100 ? 0.757 4.644 -11.751 1.00 90.38 100 GLU A O 1
ATOM 811 N N . VAL A 1 101 ? 1.523 4.844 -9.660 1.00 87.62 101 VAL A N 1
ATOM 812 C CA . VAL A 1 101 ? 2.847 5.336 -10.049 1.00 87.62 101 VAL A CA 1
ATOM 813 C C . VAL A 1 101 ? 3.623 4.287 -10.863 1.00 87.62 101 VAL A C 1
ATOM 815 O O . VAL A 1 101 ? 4.394 4.634 -11.762 1.00 87.62 101 VAL A O 1
ATOM 818 N N . ASP A 1 102 ? 3.425 2.993 -10.580 1.00 89.75 102 ASP A N 1
ATOM 819 C CA . ASP A 1 102 ? 4.042 1.905 -11.348 1.00 89.75 102 ASP A CA 1
ATOM 820 C C . ASP A 1 102 ? 3.556 1.896 -12.798 1.00 89.75 102 ASP A C 1
ATOM 822 O O . ASP A 1 102 ? 4.371 1.930 -13.722 1.00 89.75 102 ASP A O 1
ATOM 826 N N . THR A 1 103 ? 2.234 1.896 -12.977 1.00 88.81 103 THR A N 1
ATOM 827 C CA . THR A 1 103 ? 1.577 1.822 -14.290 1.00 88.81 103 THR A CA 1
ATOM 828 C C . THR A 1 103 ? 1.651 3.135 -15.068 1.00 88.81 103 THR A C 1
ATOM 830 O O . THR A 1 103 ? 1.768 3.112 -16.293 1.00 88.81 103 THR A O 1
ATOM 833 N N . GLY A 1 104 ? 1.643 4.274 -14.374 1.00 86.81 104 GLY A N 1
ATOM 834 C CA . GLY A 1 104 ? 1.723 5.604 -14.972 1.00 86.81 104 GLY A CA 1
ATOM 835 C C . GLY A 1 104 ? 3.138 6.042 -15.351 1.00 86.81 104 GLY A C 1
ATOM 836 O O . GLY A 1 104 ? 3.289 6.875 -16.239 1.00 86.81 104 GLY A O 1
ATOM 837 N N . PHE A 1 105 ? 4.183 5.501 -14.710 1.00 88.31 105 PHE A N 1
ATOM 838 C CA . PHE A 1 105 ? 5.554 5.978 -14.937 1.00 88.31 105 PHE A CA 1
ATOM 839 C C . PHE A 1 105 ? 6.647 4.910 -14.807 1.00 88.31 105 PHE A C 1
ATOM 841 O O . PHE A 1 105 ? 7.473 4.771 -15.709 1.00 88.31 105 PHE A O 1
ATOM 848 N N . VAL A 1 106 ? 6.718 4.174 -13.690 1.00 88.81 106 VAL A N 1
ATOM 849 C CA . VAL A 1 106 ? 7.937 3.404 -13.357 1.00 88.81 106 VAL A CA 1
ATOM 850 C C . VAL A 1 106 ? 8.215 2.271 -14.335 1.00 88.81 106 VAL A C 1
ATOM 852 O O . VAL A 1 106 ? 9.379 2.061 -14.677 1.00 88.81 106 VAL A O 1
ATOM 855 N N . ILE A 1 107 ? 7.184 1.548 -14.775 1.00 92.19 107 ILE A N 1
ATOM 856 C CA . ILE A 1 107 ? 7.333 0.433 -15.720 1.00 92.19 107 ILE A CA 1
ATOM 857 C C . ILE A 1 107 ? 7.966 0.938 -17.025 1.00 92.19 107 ILE A C 1
ATOM 859 O O . ILE A 1 107 ? 8.980 0.394 -17.467 1.00 92.19 107 ILE A O 1
ATOM 863 N N . TRP A 1 108 ? 7.433 2.030 -17.577 1.00 93.00 108 TRP A N 1
ATOM 864 C CA . TRP A 1 108 ? 7.934 2.677 -18.793 1.00 93.00 108 TRP A CA 1
ATOM 865 C C . TRP A 1 108 ? 9.371 3.170 -18.619 1.00 93.00 108 TRP A C 1
ATOM 867 O O . TRP A 1 108 ? 10.264 2.785 -19.371 1.00 93.00 108 TRP A O 1
ATOM 877 N N . HIS A 1 109 ? 9.626 3.933 -17.552 1.00 91.44 109 HIS A N 1
ATOM 878 C CA . HIS A 1 109 ? 10.946 4.495 -17.284 1.00 91.44 109 HIS A CA 1
ATOM 879 C C . HIS A 1 109 ? 12.024 3.415 -17.091 1.00 91.44 109 HIS A C 1
ATOM 881 O O . HIS A 1 109 ? 13.156 3.565 -17.553 1.00 91.44 109 HIS A O 1
ATOM 887 N N . LYS A 1 110 ? 11.703 2.312 -16.401 1.00 90.62 110 LYS A N 1
ATOM 888 C CA . LYS A 1 110 ? 12.639 1.192 -16.221 1.00 90.62 110 LYS A CA 1
ATOM 889 C C . LYS A 1 110 ? 12.890 0.447 -17.530 1.00 90.62 110 LYS A C 1
ATOM 891 O O . LYS A 1 110 ? 14.042 0.102 -17.791 1.00 90.62 110 LYS A O 1
ATOM 896 N N . SER A 1 111 ? 11.849 0.227 -18.334 1.00 94.62 111 SER A N 1
ATOM 897 C CA . SER A 1 111 ? 11.967 -0.418 -19.646 1.00 94.62 111 SER A CA 1
ATOM 898 C C . SER A 1 111 ? 12.943 0.350 -20.541 1.00 94.62 111 SER A C 1
ATOM 900 O O . SER A 1 111 ? 13.902 -0.244 -21.037 1.00 94.62 111 SER A O 1
ATOM 902 N N . GLU A 1 112 ? 12.800 1.676 -20.629 1.00 94.69 112 GLU A N 1
ATOM 903 C CA . GLU A 1 112 ? 13.719 2.549 -21.370 1.00 94.69 112 GLU A CA 1
ATOM 904 C C . GLU A 1 112 ? 15.140 2.523 -20.796 1.00 94.69 112 GLU A C 1
ATOM 906 O O . GLU A 1 112 ? 16.113 2.295 -21.518 1.00 94.69 112 GLU A O 1
ATOM 911 N N . LYS A 1 113 ? 15.273 2.721 -19.478 1.00 92.50 113 LYS A N 1
ATOM 912 C CA . LYS A 1 113 ? 16.575 2.812 -18.805 1.00 92.50 113 LYS A CA 1
ATOM 913 C C . LYS A 1 113 ? 17.400 1.534 -18.949 1.00 92.50 113 LYS A C 1
ATOM 915 O O . LYS A 1 113 ? 18.614 1.611 -19.135 1.00 92.50 113 LYS A O 1
ATOM 920 N N . TYR A 1 114 ? 16.761 0.375 -18.812 1.00 91.44 114 TYR A N 1
ATOM 921 C CA . TYR A 1 114 ? 17.435 -0.923 -18.844 1.00 91.44 114 TYR A CA 1
ATOM 922 C C . TYR A 1 114 ? 17.377 -1.603 -20.215 1.00 91.44 114 TYR A C 1
ATOM 924 O O . TYR A 1 114 ? 17.935 -2.686 -20.354 1.00 91.44 114 TYR A O 1
ATOM 932 N N . LYS A 1 115 ? 16.751 -0.978 -21.225 1.00 94.50 115 LYS A N 1
ATOM 933 C CA . LYS A 1 115 ? 16.552 -1.546 -22.571 1.00 94.50 115 LYS A CA 1
ATOM 934 C C . LYS A 1 115 ? 15.898 -2.936 -22.525 1.00 94.50 115 LYS A C 1
ATOM 936 O O . LYS A 1 115 ? 16.378 -3.882 -23.142 1.00 94.50 115 LYS A O 1
ATOM 941 N N . THR A 1 116 ? 14.818 -3.048 -21.755 1.00 94.19 116 THR A N 1
ATOM 942 C CA . THR A 1 116 ? 14.032 -4.284 -21.554 1.00 94.19 116 THR A CA 1
ATOM 943 C C . THR A 1 116 ? 12.605 -4.092 -22.053 1.00 94.19 116 THR A C 1
ATOM 945 O O . THR A 1 116 ? 12.190 -2.951 -22.267 1.00 94.19 116 THR A O 1
ATOM 948 N N . ASN A 1 117 ? 11.830 -5.166 -22.237 1.00 96.25 117 ASN A N 1
ATOM 949 C CA . ASN A 1 117 ? 10.444 -5.009 -22.673 1.00 96.25 117 ASN A CA 1
ATOM 950 C C . ASN A 1 117 ? 9.575 -4.454 -21.541 1.00 96.25 117 ASN A C 1
ATOM 952 O O . ASN A 1 117 ? 9.750 -4.784 -20.367 1.00 96.25 117 ASN A O 1
ATOM 956 N N . VAL A 1 118 ? 8.570 -3.659 -21.911 1.00 94.88 118 VAL A N 1
ATOM 957 C CA . VAL A 1 118 ? 7.542 -3.171 -20.977 1.00 94.88 118 VAL A CA 1
ATOM 958 C C . VAL A 1 118 ? 6.839 -4.339 -20.278 1.00 94.88 118 VAL A C 1
ATOM 960 O O . VAL A 1 118 ? 6.575 -4.250 -19.081 1.00 94.88 118 VAL A O 1
ATOM 963 N N . SER A 1 119 ? 6.599 -5.447 -20.994 1.00 96.19 119 SER A N 1
ATOM 964 C CA . SER A 1 119 ? 6.001 -6.664 -20.423 1.00 96.19 119 SER A CA 1
ATOM 965 C C . SER A 1 119 ? 6.841 -7.232 -19.281 1.00 96.19 119 SER A C 1
ATOM 967 O O . SER A 1 119 ? 6.298 -7.519 -18.223 1.00 96.19 119 SER A O 1
ATOM 969 N N . ASP A 1 120 ? 8.165 -7.298 -19.444 1.00 94.38 120 ASP A N 1
ATOM 970 C CA . ASP A 1 120 ? 9.060 -7.834 -18.414 1.00 94.38 120 ASP A CA 1
ATOM 971 C C . ASP A 1 120 ? 8.999 -6.970 -17.140 1.00 94.38 120 ASP A C 1
ATOM 973 O O . ASP A 1 120 ? 8.948 -7.473 -16.018 1.00 94.38 120 ASP A O 1
ATOM 977 N N . MET A 1 121 ? 8.956 -5.642 -17.305 1.00 93.56 121 MET A N 1
ATOM 978 C CA . MET A 1 121 ? 8.833 -4.706 -16.181 1.00 93.56 121 MET A CA 1
ATOM 979 C C . MET A 1 121 ? 7.460 -4.778 -15.505 1.00 93.56 121 MET A C 1
ATOM 981 O O . MET A 1 121 ? 7.374 -4.638 -14.282 1.00 93.56 121 MET A O 1
ATOM 985 N N . LEU A 1 122 ? 6.398 -5.002 -16.282 1.00 93.81 122 LEU A N 1
ATOM 986 C CA . LEU A 1 122 ? 5.052 -5.229 -15.767 1.00 93.81 122 LEU A CA 1
ATOM 987 C C . LEU A 1 122 ? 4.989 -6.523 -14.951 1.00 93.81 122 LEU A C 1
ATOM 989 O O . LEU A 1 122 ? 4.512 -6.490 -13.818 1.00 93.81 122 LEU A O 1
ATOM 993 N N . ASP A 1 123 ? 5.515 -7.626 -15.481 1.00 94.69 123 ASP A N 1
ATOM 994 C CA . ASP A 1 123 ? 5.520 -8.926 -14.809 1.00 94.69 123 ASP A CA 1
ATOM 995 C C . ASP A 1 123 ? 6.275 -8.857 -13.479 1.00 94.69 123 ASP A C 1
ATOM 997 O O . ASP A 1 123 ? 5.783 -9.325 -12.450 1.00 94.69 123 ASP A O 1
ATOM 1001 N N . MET A 1 124 ? 7.423 -8.172 -13.459 1.00 91.88 124 MET A N 1
ATOM 1002 C CA . MET A 1 124 ? 8.155 -7.898 -12.221 1.00 91.88 124 MET A CA 1
ATOM 1003 C C . MET A 1 124 ? 7.330 -7.079 -11.219 1.00 91.88 124 MET A C 1
ATOM 1005 O O . MET A 1 124 ? 7.307 -7.398 -10.030 1.00 91.88 124 MET A O 1
ATOM 1009 N N . ALA A 1 125 ? 6.648 -6.021 -11.668 1.00 91.19 125 ALA A N 1
ATOM 1010 C CA . ALA A 1 125 ? 5.819 -5.199 -10.789 1.00 91.19 125 ALA A CA 1
ATOM 1011 C C . ALA A 1 125 ? 4.640 -6.000 -10.210 1.00 91.19 125 ALA A C 1
ATOM 1013 O O . ALA A 1 125 ? 4.362 -5.909 -9.014 1.00 91.19 125 ALA A O 1
ATOM 1014 N N . VAL A 1 126 ? 3.981 -6.824 -11.029 1.00 93.25 126 VAL A N 1
ATOM 1015 C CA . VAL A 1 126 ? 2.877 -7.697 -10.604 1.00 93.25 126 VAL A CA 1
ATOM 1016 C C . VAL A 1 126 ? 3.360 -8.744 -9.604 1.00 93.25 126 VAL A C 1
ATOM 1018 O O . VAL A 1 126 ? 2.713 -8.938 -8.573 1.00 93.25 126 VAL A O 1
ATOM 1021 N N . GLN A 1 127 ? 4.501 -9.385 -9.865 1.00 94.06 127 GLN A N 1
ATOM 1022 C CA . GLN A 1 127 ? 5.066 -10.391 -8.968 1.00 94.06 127 GLN A CA 1
ATOM 1023 C C . GLN A 1 127 ? 5.426 -9.781 -7.606 1.00 94.06 127 GLN A C 1
ATOM 1025 O O . GLN A 1 127 ? 4.980 -10.282 -6.575 1.00 94.06 127 GLN A O 1
ATOM 1030 N N . ASN A 1 128 ? 6.089 -8.622 -7.593 1.00 91.75 128 ASN A N 1
ATOM 1031 C CA . ASN A 1 128 ? 6.378 -7.891 -6.357 1.00 91.75 128 ASN A CA 1
ATOM 1032 C C . ASN A 1 128 ? 5.099 -7.504 -5.600 1.00 91.75 128 ASN A C 1
ATOM 1034 O O . ASN A 1 128 ? 5.059 -7.540 -4.366 1.00 91.75 128 ASN A O 1
ATOM 1038 N N . TYR A 1 129 ? 4.033 -7.132 -6.320 1.00 93.12 129 TYR A N 1
ATOM 1039 C CA . TYR A 1 129 ? 2.769 -6.799 -5.671 1.00 93.12 129 TYR A CA 1
ATOM 1040 C C . TYR A 1 129 ? 2.156 -8.030 -5.009 1.00 93.12 129 TYR A C 1
ATOM 1042 O O . TYR A 1 129 ? 1.736 -7.978 -3.852 1.00 93.12 129 TYR A O 1
ATOM 1050 N N . LYS A 1 130 ? 2.135 -9.150 -5.735 1.00 94.56 130 LYS A N 1
ATOM 1051 C CA . LYS A 1 130 ? 1.638 -10.433 -5.249 1.00 94.56 130 LYS A CA 1
ATOM 1052 C C . LYS A 1 130 ? 2.378 -10.856 -3.984 1.00 94.56 130 LYS A C 1
ATOM 1054 O O . LYS A 1 130 ? 1.719 -11.183 -3.000 1.00 94.56 130 LYS A O 1
ATOM 1059 N N . ASP A 1 131 ? 3.703 -10.769 -3.973 1.00 93.25 131 ASP A N 1
ATOM 1060 C CA . ASP A 1 131 ? 4.519 -11.140 -2.815 1.00 93.25 131 ASP A CA 1
ATOM 1061 C C . ASP A 1 131 ? 4.229 -10.239 -1.607 1.00 93.25 131 ASP A C 1
ATOM 1063 O O . ASP A 1 131 ? 4.073 -10.719 -0.480 1.00 93.25 131 ASP A O 1
ATOM 1067 N N . PHE A 1 132 ? 4.061 -8.932 -1.831 1.00 92.69 132 PHE A N 1
ATOM 1068 C CA . PHE A 1 132 ? 3.660 -8.001 -0.779 1.00 92.69 132 PHE A CA 1
ATOM 1069 C C . PHE A 1 132 ? 2.271 -8.329 -0.208 1.00 92.69 132 PHE A C 1
ATOM 1071 O O . PHE A 1 132 ? 2.105 -8.405 1.012 1.00 92.69 132 PHE A O 1
ATOM 1078 N N . LEU A 1 133 ? 1.274 -8.573 -1.063 1.00 95.06 133 LEU A N 1
ATOM 1079 C CA . LEU A 1 133 ? -0.081 -8.928 -0.632 1.00 95.06 133 LEU A CA 1
ATOM 1080 C C . LEU A 1 133 ? -0.111 -10.276 0.101 1.00 95.06 133 LEU A C 1
ATOM 1082 O O . LEU A 1 133 ? -0.791 -10.401 1.121 1.00 95.06 133 LEU A O 1
ATOM 1086 N N . GLN A 1 134 ? 0.662 -11.260 -0.364 1.00 95.81 134 GLN A N 1
ATOM 1087 C CA . GLN A 1 134 ? 0.796 -12.561 0.288 1.00 95.81 134 GLN A CA 1
ATOM 1088 C C . GLN A 1 134 ? 1.386 -12.426 1.693 1.00 95.81 134 GLN A C 1
ATOM 1090 O O . GLN A 1 134 ? 0.813 -12.961 2.646 1.00 95.81 134 GLN A O 1
ATOM 1095 N N . GLN A 1 135 ? 2.458 -11.640 1.849 1.00 93.69 135 GLN A N 1
ATOM 1096 C CA . GLN A 1 135 ? 3.045 -11.349 3.161 1.00 93.69 135 GLN A CA 1
ATOM 1097 C C . GLN A 1 135 ? 2.008 -10.772 4.130 1.00 93.69 135 GLN A C 1
ATOM 1099 O O . GLN A 1 135 ? 1.933 -11.215 5.276 1.00 93.69 135 GLN A O 1
ATOM 1104 N N . LEU A 1 136 ? 1.171 -9.832 3.685 1.00 95.56 136 LEU A N 1
ATOM 1105 C CA . LEU A 1 136 ? 0.113 -9.260 4.524 1.00 95.56 136 LEU A CA 1
ATOM 1106 C C . LEU A 1 136 ? -0.985 -10.284 4.854 1.00 95.56 136 LEU A C 1
ATOM 1108 O O . LEU A 1 136 ? -1.414 -10.381 6.005 1.00 95.56 136 LEU A O 1
ATOM 1112 N N . SER A 1 137 ? -1.403 -11.077 3.864 1.00 96.75 137 SER A N 1
ATOM 1113 C CA . SER A 1 137 ? -2.498 -12.048 3.999 1.00 96.75 137 SER A CA 1
ATOM 1114 C C . SER A 1 137 ? -2.205 -13.188 4.975 1.00 96.75 137 SER A C 1
ATOM 1116 O O . SER A 1 137 ? -3.132 -13.795 5.502 1.00 96.75 137 SER A O 1
ATOM 1118 N N . SER A 1 138 ? -0.925 -13.435 5.275 1.00 95.75 138 SER A N 1
ATOM 1119 C CA . SER A 1 138 ? -0.501 -14.419 6.278 1.00 95.75 138 SER A CA 1
ATOM 1120 C C . SER A 1 138 ? -1.021 -14.118 7.689 1.00 95.75 138 SER A C 1
ATOM 1122 O O . SER A 1 138 ? -1.118 -15.016 8.521 1.00 95.75 138 SER A O 1
ATOM 1124 N N . THR A 1 139 ? -1.332 -12.850 7.972 1.00 95.50 139 THR A N 1
ATOM 1125 C CA . THR A 1 139 ? -1.667 -12.363 9.320 1.00 95.50 139 THR A CA 1
ATOM 1126 C C . THR A 1 139 ? -2.889 -11.446 9.354 1.00 95.50 139 THR A C 1
ATOM 1128 O O . THR A 1 139 ? -3.451 -11.232 10.425 1.00 95.50 139 THR A O 1
ATOM 1131 N N . HIS A 1 140 ? -3.332 -10.922 8.206 1.00 97.50 140 HIS A N 1
ATOM 1132 C CA . HIS A 1 140 ? -4.409 -9.936 8.113 1.00 97.50 140 HIS A CA 1
ATOM 1133 C C . HIS A 1 140 ? -5.419 -10.302 7.023 1.00 97.50 140 HIS A C 1
ATOM 1135 O O . HIS A 1 140 ? -5.092 -10.951 6.031 1.00 97.50 140 HIS A O 1
ATOM 1141 N N . ARG A 1 141 ? -6.650 -9.795 7.149 1.00 98.00 141 ARG A N 1
ATOM 1142 C CA . ARG A 1 141 ? -7.600 -9.762 6.034 1.00 98.00 141 ARG A CA 1
ATOM 1143 C C . ARG A 1 141 ? -7.194 -8.6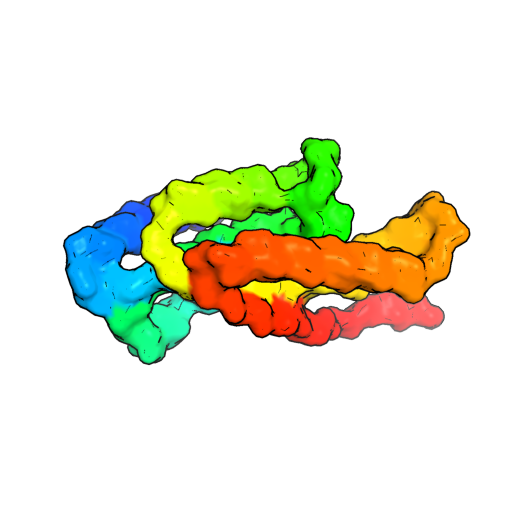42 5.078 1.00 98.00 141 ARG A C 1
ATOM 1145 O O . ARG A 1 141 ? -7.300 -7.470 5.427 1.00 98.00 141 ARG A O 1
ATOM 1152 N N . VAL A 1 142 ? -6.751 -8.993 3.877 1.00 98.00 142 VAL A N 1
ATOM 1153 C CA . VAL A 1 142 ? -6.267 -8.016 2.892 1.00 98.00 142 VAL A CA 1
ATOM 1154 C C . VAL A 1 142 ? -7.350 -7.699 1.865 1.00 98.00 142 VAL A C 1
ATOM 1156 O O . VAL A 1 142 ? -7.954 -8.602 1.290 1.00 98.00 142 VAL A O 1
ATOM 1159 N N . ILE A 1 143 ? -7.579 -6.410 1.626 1.00 97.56 143 ILE A N 1
ATOM 1160 C CA . ILE A 1 143 ? -8.420 -5.882 0.552 1.00 97.56 143 ILE A CA 1
ATOM 1161 C C . ILE A 1 143 ? -7.503 -5.117 -0.400 1.00 97.56 143 ILE A C 1
ATOM 1163 O O . ILE A 1 143 ? -6.963 -4.072 -0.046 1.00 97.56 143 ILE A O 1
ATOM 1167 N N . CYS A 1 144 ? -7.324 -5.635 -1.610 1.00 95.25 144 CYS A N 1
ATOM 1168 C CA . CYS A 1 144 ? -6.625 -4.924 -2.674 1.00 95.25 144 CYS A CA 1
ATOM 1169 C C . CYS A 1 144 ? -7.636 -4.077 -3.446 1.00 95.25 144 CYS A C 1
ATOM 1171 O O . CYS A 1 144 ? -8.604 -4.613 -3.984 1.00 95.25 144 CYS A O 1
ATOM 1173 N N . ILE A 1 145 ? -7.409 -2.769 -3.511 1.00 93.81 145 ILE A N 1
ATOM 1174 C CA . ILE A 1 145 ? -8.173 -1.868 -4.370 1.00 93.81 145 ILE A CA 1
ATOM 1175 C C . ILE A 1 145 ? -7.278 -1.521 -5.554 1.00 93.81 145 ILE A C 1
ATOM 1177 O O . ILE A 1 145 ? -6.158 -1.040 -5.377 1.00 93.81 145 ILE A O 1
ATOM 1181 N N . SER A 1 146 ? -7.760 -1.800 -6.765 1.00 85.88 146 SER A N 1
ATOM 1182 C CA . SER A 1 146 ? -7.064 -1.404 -7.986 1.00 85.88 146 SER A CA 1
ATOM 1183 C C . SER A 1 146 ? -6.950 0.112 -8.048 1.00 85.88 146 SER A C 1
ATOM 1185 O O . SER A 1 146 ? -7.884 0.832 -7.684 1.00 85.88 146 SER A O 1
ATOM 1187 N N . THR A 1 147 ? -5.829 0.606 -8.555 1.00 77.94 147 THR A N 1
ATOM 1188 C CA . THR A 1 147 ? -5.697 2.034 -8.812 1.00 77.94 147 THR A CA 1
ATOM 1189 C C . THR A 1 147 ? -6.684 2.445 -9.903 1.00 77.94 147 THR A C 1
ATOM 1191 O O . THR A 1 147 ? -6.901 1.688 -10.855 1.00 77.94 147 THR A O 1
ATOM 1194 N N . PRO A 1 148 ? -7.341 3.610 -9.771 1.00 75.06 148 PRO A N 1
ATOM 1195 C CA . PRO A 1 148 ? -8.141 4.132 -10.867 1.00 75.06 148 PRO A CA 1
ATOM 1196 C C . PRO A 1 148 ? -7.225 4.351 -12.075 1.00 75.06 148 PRO A C 1
ATOM 1198 O O . PRO A 1 148 ? -6.061 4.720 -11.908 1.00 75.06 148 PRO A O 1
ATOM 1201 N N . LEU A 1 149 ? -7.745 4.118 -13.283 1.00 67.75 149 LEU A N 1
ATOM 1202 C CA . LEU A 1 149 ? -7.007 4.435 -14.505 1.00 67.75 149 LEU A CA 1
ATOM 1203 C C . LEU A 1 149 ? -6.567 5.906 -14.456 1.00 67.75 149 LEU A C 1
ATOM 1205 O O . LEU A 1 149 ? -7.364 6.748 -14.024 1.00 67.75 149 LEU A O 1
ATOM 1209 N N . PRO A 1 150 ? -5.333 6.235 -14.879 1.00 63.44 150 PRO A N 1
ATOM 1210 C CA . PRO A 1 150 ? -4.878 7.615 -14.904 1.00 63.44 150 PRO A CA 1
ATOM 1211 C C . PRO A 1 150 ? -5.859 8.452 -15.732 1.00 63.44 150 PRO A C 1
ATOM 1213 O O . PRO A 1 150 ? -6.088 8.199 -16.911 1.00 63.44 150 PRO A O 1
ATOM 1216 N N . THR A 1 151 ? -6.475 9.446 -15.093 1.00 54.41 151 THR A N 1
ATOM 1217 C CA . THR A 1 151 ? -7.486 10.315 -15.717 1.00 54.41 151 THR A CA 1
ATOM 1218 C C . THR A 1 151 ? -6.875 11.499 -16.461 1.00 54.41 151 THR A C 1
ATOM 1220 O O . THR A 1 151 ? -7.599 12.360 -16.960 1.00 54.41 151 THR A O 1
ATOM 1223 N N . ILE A 1 152 ? -5.546 11.586 -16.521 1.00 57.06 152 ILE A N 1
ATOM 1224 C CA . ILE A 1 152 ? -4.859 12.666 -17.220 1.00 57.06 152 ILE A CA 1
ATOM 1225 C C . ILE A 1 152 ? -4.814 12.291 -18.702 1.00 57.06 152 ILE A C 1
ATOM 1227 O O . ILE A 1 152 ? -4.159 11.320 -19.079 1.00 57.06 152 ILE A O 1
ATOM 1231 N N . LYS A 1 153 ? -5.483 13.078 -19.555 1.00 50.53 153 LYS A N 1
ATOM 1232 C CA . LYS A 1 153 ? -5.090 13.166 -20.965 1.00 50.53 153 LYS A CA 1
ATOM 1233 C C . LYS A 1 153 ? -3.645 13.645 -20.944 1.00 50.53 153 LYS A C 1
ATOM 1235 O O . LYS A 1 153 ? -3.416 14.817 -20.656 1.00 50.53 153 LYS A O 1
ATOM 1240 N N . GLY A 1 154 ? -2.680 12.748 -21.147 1.00 43.81 154 GLY A N 1
ATOM 1241 C CA . GLY A 1 154 ? -1.310 13.179 -21.399 1.00 43.81 154 GLY A CA 1
ATOM 1242 C C . GLY A 1 154 ? -1.372 14.264 -22.468 1.00 43.81 154 GLY A C 1
ATOM 1243 O O . GLY A 1 154 ? -2.168 14.138 -23.402 1.00 43.81 154 GLY A O 1
ATOM 1244 N N . ASN A 1 155 ? -0.624 15.353 -22.300 1.00 47.50 155 ASN A N 1
ATOM 1245 C CA . ASN A 1 155 ? -0.406 16.288 -23.395 1.00 47.50 155 ASN A CA 1
ATOM 1246 C C . ASN A 1 155 ? 0.291 15.500 -24.515 1.00 47.50 155 ASN A C 1
ATOM 1248 O O . ASN A 1 155 ? 1.513 15.412 -24.562 1.00 47.50 155 ASN A O 1
ATOM 1252 N N . LEU A 1 156 ? -0.514 14.853 -25.355 1.00 44.88 156 LEU A N 1
ATOM 1253 C CA . LEU A 1 156 ? -0.153 14.321 -26.652 1.00 44.88 156 LEU A CA 1
ATOM 1254 C C . LEU A 1 156 ? -0.036 15.540 -27.562 1.00 44.88 156 LEU A C 1
ATOM 1256 O O . LEU A 1 156 ? -0.966 15.869 -28.294 1.00 44.88 156 LEU A O 1
ATOM 1260 N N . GLU A 1 157 ? 1.083 16.247 -27.457 1.00 36.19 157 GLU A N 1
ATOM 1261 C CA . GLU A 1 157 ? 1.610 16.924 -28.634 1.00 36.19 157 GLU A CA 1
ATOM 1262 C C . GLU A 1 157 ? 2.271 15.827 -29.476 1.00 36.19 157 GLU A C 1
ATOM 1264 O O . GLU A 1 157 ? 3.362 15.350 -29.160 1.00 36.19 157 GLU A O 1
ATOM 1269 N N . ILE A 1 158 ? 1.503 15.338 -30.456 1.00 41.25 158 ILE A N 1
ATOM 1270 C CA . ILE A 1 158 ? 1.982 14.580 -31.618 1.00 41.25 158 ILE A CA 1
ATOM 1271 C C . ILE A 1 158 ? 2.396 15.606 -32.670 1.00 41.25 158 ILE A C 1
ATOM 1273 O O . ILE A 1 158 ? 1.610 16.564 -32.859 1.00 41.25 158 ILE A O 1
#

Mean predicted aligned error: 9.08 Å

InterPro domains:
  IPR036514 SGNH hydrolase superfamily [G3DSA:3.40.50.1110] (5-156)

Nearest PDB structures (foldseek):
  4hut-assembly1_B  TM=3.950E-01  e=4.675E-01  Salmonella enterica subsp. enterica serovar Typhimurium str. LT2
  7owe-assembly1_E  TM=3.938E-01  e=1.331E+00  Candidatus Odinarchaeum yellowstonii
  4xd7-assembly1_D  TM=2.983E-01  e=1.970E+00  Bacillus sp. PS3
  2oho-assembly1_A  TM=3.413E-01  e=6.391E+00  Streptococcus pyogenes M1 GAS

Foldseek 3Di:
DVVVVVVVVVVVVVVVVVVVVVVVVVQEAEEEEAEAPVLCVLVDVVVCVVRVSYHYNYDHQHLDALLCLPPPPRPRVRVVSVVVVVVVDPHQEYEYEHCQNVVVPVLVPCCVVVVHDSVVSVVVRVVSVVVVQVVCVVRHHYHYDYHDHPPDPPPPPD

Solvent-accessible surface area (backbone atoms only — not comparable to full-atom values): 8838 Å² total; per-residue (Å²): 121,70,66,61,54,52,53,52,50,51,52,53,52,51,50,51,52,52,52,56,53,44,60,69,43,90,72,32,48,50,33,37,33,42,22,15,64,72,39,52,60,61,71,36,65,68,54,48,67,73,38,71,53,41,42,64,52,68,48,56,36,68,80,31,30,51,78,38,40,82,40,88,82,34,92,65,48,39,41,63,55,49,55,54,49,58,75,69,53,86,41,56,36,36,40,38,35,58,38,49,51,28,77,74,41,48,28,59,55,49,14,64,74,68,74,47,56,54,66,60,39,45,53,51,32,54,50,49,42,50,52,53,51,50,64,47,47,77,80,31,48,70,44,80,44,79,52,72,75,82,84,69,78,70,87,77,83,124

Radius of gyration: 17.34 Å; Cα contacts (8 Å, |Δi|>4): 201; chains: 1; bounding box: 38×43×54 Å

Sequence (158 aa):
MITLNIELFVKNKVRKIFQKYRSLIHEHEEILVLGDSHANVFKNKHIEEQFKNHFFNVIAVGGATISGLENPNSKTQALATFRKEIKKSKARTIIVLLGEVDTGFVIWHKSEKYKTNVSDMLDMAVQNYKDFLQQLSSTHRVICISTPLPTIKGNLEI

Organism: Desulfobulbus propionicus (strain ATCC 33891 / DSM 2032 / VKM B-1956 / 1pr3) (NCBI:txid577650)

pLDDT: mean 80.89, std 17.59, range [36.19, 98.19]